Protein AF-A0A0D0MWM0-F1 (afdb_monomer)

pLDDT: mean 92.45, std 8.61, range [48.59, 98.19]

InterPro domains:
  IPR003779 Alkyl hydroperoxide reductase AhpD/CMD-like [PF02627] (17-87)
  IPR029032 AhpD-like [G3DSA:1.20.1290.10] (1-131)
  IPR029032 AhpD-like [SSF69118] (2-130)

Organism: Variovorax paradoxus (NCBI:txid34073)

Nearest PDB structures (foldseek):
  7xw1-assembly1_A  TM=9.416E-01  e=4.637E-06  Pseudomonas aeruginosa
  2ijc-assembly2_I  TM=9.495E-01  e=1.392E-05  Pseudomonas aeruginosa PAO1
  2gmy-assembly1_C  TM=9.218E-01  e=5.930E-05  Agrobacterium fabrum str. C58
  2oyo-assembly1_A  TM=8.851E-01  e=4.817E-03  Deinococcus geothermalis DSM 11300
  2prr-assembly1_E  TM=8.388E-01  e=6.475E-02  Cupriavidus pinatubonensis JMP134

Structure (mmCIF, N/CA/C/O backbone):
data_AF-A0A0D0MWM0-F1
#
_entry.id   AF-A0A0D0MWM0-F1
#
loop_
_atom_site.group_PDB
_atom_site.id
_atom_site.type_symbol
_atom_site.label_atom_id
_atom_site.label_alt_id
_atom_site.label_comp_id
_atom_site.label_asym_id
_atom_site.label_entity_id
_atom_site.label_seq_id
_atom_site.pdbx_PDB_ins_code
_atom_site.Car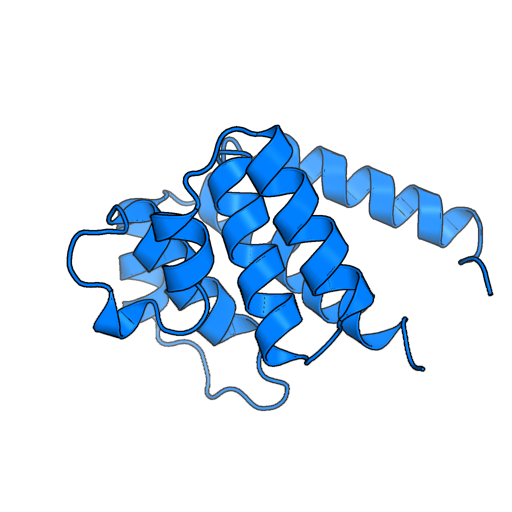tn_x
_atom_site.Cartn_y
_atom_site.Cartn_z
_atom_site.occupancy
_atom_site.B_iso_or_equiv
_atom_site.auth_seq_id
_atom_site.auth_comp_id
_atom_site.auth_asym_id
_atom_site.auth_atom_id
_atom_site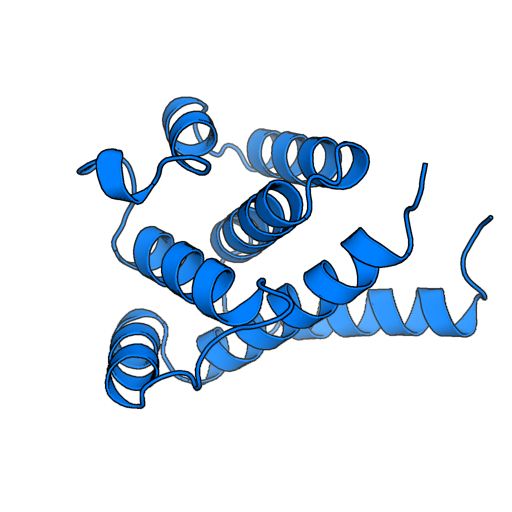.pdbx_PDB_model_num
ATOM 1 N N . MET A 1 1 ? 21.333 1.066 -12.753 1.00 49.00 1 MET A N 1
ATOM 2 C CA . MET A 1 1 ? 21.001 1.197 -14.194 1.00 49.00 1 MET A CA 1
ATOM 3 C C . MET A 1 1 ? 19.576 1.719 -14.318 1.00 49.00 1 MET A C 1
ATOM 5 O O . MET A 1 1 ? 18.726 1.247 -13.573 1.00 49.00 1 MET A O 1
ATOM 9 N N . SER A 1 2 ? 19.317 2.712 -15.177 1.00 67.50 2 SER A N 1
ATOM 10 C CA . SER A 1 2 ? 17.947 3.207 -15.404 1.00 67.50 2 SER A CA 1
ATOM 11 C C . SER A 1 2 ? 17.148 2.189 -16.220 1.00 67.50 2 SER A C 1
ATOM 13 O O . SER A 1 2 ? 17.713 1.528 -17.092 1.00 67.50 2 SER A O 1
ATOM 15 N N . ALA A 1 3 ? 15.853 2.047 -15.932 1.00 76.75 3 ALA A N 1
ATOM 16 C CA . ALA A 1 3 ? 14.981 1.174 -16.708 1.00 76.75 3 ALA A CA 1
ATOM 17 C C . ALA A 1 3 ? 14.896 1.656 -18.175 1.00 76.75 3 ALA A C 1
ATOM 19 O O . ALA A 1 3 ? 14.929 2.867 -18.417 1.00 76.75 3 ALA A O 1
ATOM 20 N N . PRO A 1 4 ? 14.744 0.743 -19.152 1.00 88.19 4 PRO A N 1
ATOM 21 C CA . PRO A 1 4 ? 14.436 1.099 -20.534 1.00 88.19 4 PRO A CA 1
ATOM 22 C C . PRO A 1 4 ? 13.250 2.084 -20.637 1.00 88.19 4 PRO A C 1
ATOM 24 O O . PRO A 1 4 ? 12.290 1.953 -19.868 1.00 88.19 4 PRO A O 1
ATOM 27 N N . PRO A 1 5 ? 13.257 3.045 -21.584 1.00 87.38 5 PRO A N 1
ATOM 28 C CA . PRO A 1 5 ? 12.243 4.106 -21.651 1.00 87.38 5 PRO A CA 1
ATOM 29 C C . PRO A 1 5 ? 10.795 3.609 -21.760 1.00 87.38 5 PRO A C 1
ATOM 31 O O . PRO A 1 5 ? 9.890 4.182 -21.154 1.00 87.38 5 PRO A O 1
ATOM 34 N N . ASN A 1 6 ? 10.566 2.519 -22.494 1.00 92.44 6 ASN A N 1
ATOM 35 C CA . ASN A 1 6 ? 9.247 1.896 -22.619 1.00 92.44 6 ASN A CA 1
ATOM 36 C C . ASN A 1 6 ? 8.743 1.337 -21.277 1.00 92.44 6 ASN A C 1
ATOM 38 O O . ASN A 1 6 ? 7.575 1.520 -20.942 1.00 92.44 6 ASN A O 1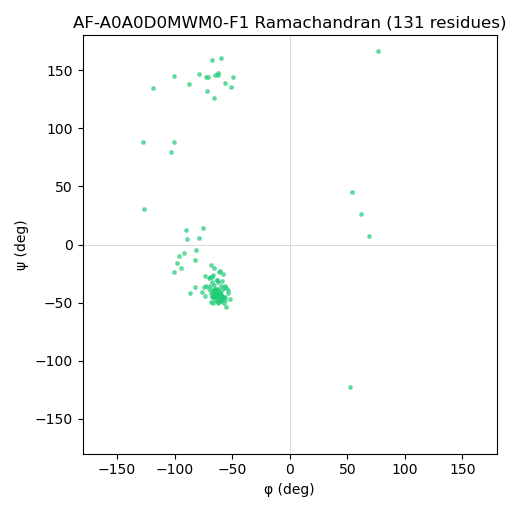
ATOM 42 N N . ILE A 1 7 ? 9.626 0.720 -20.485 1.00 90.31 7 ILE A N 1
ATOM 43 C CA . ILE A 1 7 ? 9.300 0.207 -19.147 1.00 90.31 7 ILE A CA 1
ATOM 44 C C . ILE A 1 7 ? 9.003 1.371 -18.199 1.00 90.31 7 ILE A C 1
ATOM 46 O O . ILE A 1 7 ? 7.994 1.348 -17.499 1.00 90.31 7 ILE A O 1
ATOM 50 N N . ALA A 1 8 ? 9.830 2.420 -18.215 1.00 88.75 8 ALA A N 1
ATOM 51 C CA . ALA A 1 8 ? 9.599 3.611 -17.400 1.00 88.75 8 ALA A CA 1
ATOM 52 C C . ALA A 1 8 ? 8.241 4.269 -17.716 1.00 88.75 8 ALA A C 1
ATOM 54 O O . ALA A 1 8 ? 7.476 4.586 -16.804 1.00 88.75 8 ALA A O 1
ATOM 55 N N . SER A 1 9 ? 7.899 4.405 -19.001 1.00 92.75 9 SER A N 1
ATOM 56 C CA . SER A 1 9 ? 6.611 4.955 -19.447 1.00 92.75 9 SER A CA 1
ATOM 57 C C . SER A 1 9 ? 5.412 4.093 -19.022 1.00 92.75 9 SER A C 1
ATOM 59 O O . SER A 1 9 ? 4.383 4.616 -18.576 1.00 92.75 9 SER A O 1
ATOM 61 N N . ALA A 1 10 ? 5.550 2.765 -19.083 1.00 93.88 10 ALA A N 1
ATOM 62 C CA . ALA A 1 10 ? 4.518 1.842 -18.619 1.00 93.88 10 ALA A CA 1
ATOM 63 C C . ALA A 1 10 ? 4.273 1.981 -17.108 1.00 93.88 10 ALA A C 1
ATOM 65 O O . ALA A 1 10 ? 3.127 2.103 -16.680 1.00 93.88 10 ALA A O 1
ATOM 66 N N . VAL A 1 11 ? 5.339 2.053 -16.303 1.00 92.81 11 VAL A N 1
ATOM 67 C CA . VAL A 1 11 ? 5.243 2.260 -14.846 1.00 92.81 11 VAL A CA 1
ATOM 68 C C . VAL A 1 11 ? 4.530 3.574 -14.516 1.00 92.81 11 VAL A C 1
ATOM 70 O O . VAL A 1 11 ? 3.628 3.592 -13.679 1.00 92.81 11 VAL A O 1
ATOM 73 N N . VAL A 1 12 ? 4.870 4.666 -15.208 1.00 93.62 12 VAL A N 1
ATOM 74 C CA . VAL A 1 12 ? 4.184 5.961 -15.047 1.00 93.62 12 VAL A CA 1
ATOM 75 C C . VAL A 1 12 ? 2.696 5.851 -15.389 1.00 93.62 12 VAL A C 1
ATOM 77 O O . VAL A 1 12 ? 1.852 6.398 -14.678 1.00 93.62 12 VAL A O 1
ATOM 80 N N . THR A 1 13 ? 2.357 5.126 -16.454 1.00 95.88 13 THR A N 1
ATOM 81 C CA . THR A 1 13 ? 0.961 4.926 -16.860 1.00 95.88 13 THR A CA 1
ATOM 82 C C . THR A 1 13 ? 0.179 4.138 -15.813 1.00 95.88 13 THR A C 1
ATOM 84 O O . THR A 1 13 ? -0.905 4.567 -15.428 1.00 95.88 13 THR A O 1
ATOM 87 N N . LEU A 1 14 ? 0.752 3.061 -15.271 1.00 94.62 14 LEU A N 1
ATOM 88 C CA . LEU A 1 14 ? 0.131 2.289 -14.192 1.00 94.62 14 LEU A CA 1
ATOM 89 C C . LEU A 1 14 ? -0.080 3.132 -12.930 1.00 94.62 14 LEU A C 1
ATOM 91 O O . LEU A 1 14 ? -1.151 3.073 -12.331 1.00 94.62 14 LEU A O 1
ATOM 95 N N . HIS A 1 15 ? 0.893 3.967 -12.551 1.00 94.06 15 HIS A N 1
ATOM 96 C CA . HIS A 1 15 ? 0.721 4.896 -11.433 1.00 94.06 15 HIS A CA 1
ATOM 97 C C . HIS A 1 15 ? -0.456 5.856 -11.648 1.00 94.06 15 HIS A C 1
ATOM 99 O O . HIS A 1 15 ? -1.202 6.108 -10.702 1.00 94.06 15 HIS A O 1
ATOM 105 N N . ARG A 1 16 ? -0.655 6.348 -12.877 1.00 94.88 16 ARG A N 1
ATOM 106 C CA . ARG A 1 16 ? -1.790 7.215 -13.221 1.00 94.88 16 ARG A CA 1
ATOM 107 C C . ARG A 1 16 ? -3.124 6.479 -13.114 1.00 94.88 16 ARG A C 1
ATOM 109 O O . ARG A 1 16 ? -4.048 7.020 -12.521 1.00 94.88 16 ARG A O 1
ATOM 116 N N . CYS A 1 17 ? -3.209 5.252 -13.628 1.00 94.38 17 CYS A N 1
ATOM 117 C CA . CYS A 1 17 ? -4.419 4.433 -13.518 1.00 94.38 17 CYS A CA 1
ATOM 118 C C . CYS A 1 17 ? -4.780 4.156 -12.053 1.00 94.38 17 CYS A C 1
ATOM 120 O O . CYS A 1 17 ? -5.929 4.320 -11.663 1.00 94.38 17 CYS A O 1
ATOM 122 N N . VAL A 1 18 ? -3.791 3.812 -11.221 1.00 95.00 18 VAL A N 1
ATOM 123 C CA . VAL A 1 18 ? -4.000 3.612 -9.777 1.00 95.00 18 VAL A CA 1
ATOM 124 C C . VAL A 1 18 ? -4.520 4.887 -9.106 1.00 95.00 18 VAL A C 1
ATOM 126 O O . VAL A 1 18 ? -5.444 4.814 -8.305 1.00 95.00 18 VAL A O 1
ATOM 129 N N . ALA A 1 19 ? -3.969 6.056 -9.447 1.00 91.81 19 ALA A N 1
ATOM 130 C CA . ALA A 1 19 ? -4.422 7.334 -8.893 1.00 91.81 19 ALA A CA 1
ATOM 131 C C . ALA A 1 19 ? -5.861 7.704 -9.304 1.00 91.81 19 ALA A C 1
ATOM 133 O O . ALA A 1 19 ? -6.494 8.521 -8.645 1.00 91.81 19 ALA A O 1
ATOM 134 N N . GLN A 1 20 ? -6.376 7.112 -10.384 1.00 92.62 20 GLN A N 1
ATOM 135 C CA . GLN A 1 20 ? -7.734 7.335 -10.882 1.00 92.62 20 GLN A CA 1
ATOM 136 C C . GLN A 1 20 ? -8.757 6.342 -10.316 1.00 92.62 20 GLN A C 1
ATOM 138 O O . GLN A 1 20 ? -9.946 6.558 -10.500 1.00 92.62 20 GLN A O 1
ATOM 143 N N . ALA A 1 21 ? -8.330 5.309 -9.580 1.00 90.81 21 ALA A N 1
ATOM 144 C CA . ALA A 1 21 ? -9.210 4.281 -9.010 1.00 90.81 21 ALA A CA 1
ATOM 145 C C . ALA A 1 21 ? -10.012 4.744 -7.771 1.00 90.81 21 ALA A C 1
ATOM 147 O O . ALA A 1 21 ? -10.513 3.923 -7.005 1.00 90.81 21 ALA A O 1
ATOM 148 N N . GLY A 1 22 ? -10.065 6.055 -7.511 1.00 91.81 22 GLY A N 1
ATOM 149 C CA . GLY A 1 22 ? -10.831 6.648 -6.410 1.00 91.81 22 GLY A CA 1
ATOM 150 C C . GLY A 1 22 ? -10.303 6.358 -5.000 1.00 91.81 22 GLY A C 1
ATOM 151 O O . GLY A 1 22 ? -10.982 6.695 -4.033 1.00 91.81 22 GLY A O 1
ATOM 152 N N . LEU A 1 23 ? -9.126 5.737 -4.857 1.00 94.38 23 LEU A N 1
ATOM 153 C CA . LEU A 1 23 ? -8.492 5.451 -3.567 1.00 94.38 23 LEU A CA 1
ATOM 154 C C . LEU A 1 23 ? -7.630 6.639 -3.106 1.00 94.38 23 LEU A C 1
ATOM 156 O O . LEU A 1 23 ? -6.893 7.223 -3.902 1.00 94.38 23 LEU A O 1
ATOM 160 N N . GLY A 1 24 ? -7.690 6.967 -1.813 1.00 95.25 24 GLY A N 1
ATOM 161 C CA . GLY A 1 24 ? -6.868 8.017 -1.208 1.00 95.25 24 GLY A CA 1
ATOM 162 C C . GLY A 1 24 ? -5.366 7.794 -1.430 1.00 95.25 24 GLY A C 1
ATOM 163 O O . GLY A 1 24 ? -4.863 6.669 -1.358 1.00 95.25 24 GLY A O 1
ATOM 164 N N . ALA A 1 25 ? -4.636 8.875 -1.720 1.00 94.94 25 ALA A N 1
ATOM 165 C CA . ALA A 1 25 ? -3.192 8.819 -1.960 1.00 94.94 25 ALA A CA 1
ATOM 166 C C . ALA A 1 25 ? -2.407 8.341 -0.723 1.00 94.94 25 ALA A C 1
ATOM 168 O O . ALA A 1 25 ? -1.376 7.681 -0.860 1.00 94.94 25 ALA A O 1
ATOM 169 N N . ASP A 1 26 ? -2.926 8.635 0.467 1.00 95.94 26 ASP A N 1
ATOM 170 C CA . ASP A 1 26 ? -2.457 8.137 1.756 1.00 95.94 26 ASP A CA 1
ATOM 171 C C . ASP A 1 26 ? -2.575 6.610 1.848 1.00 95.94 26 ASP A C 1
ATOM 173 O O . ASP A 1 26 ? -1.576 5.948 2.115 1.00 95.94 26 ASP A O 1
ATOM 177 N N . LEU A 1 27 ? -3.735 6.029 1.525 1.00 97.62 27 LEU A N 1
ATOM 178 C CA . LEU A 1 27 ? -3.941 4.575 1.523 1.00 97.62 27 LEU A CA 1
ATOM 179 C C . LEU A 1 27 ? -3.000 3.878 0.531 1.00 97.62 27 LEU A C 1
ATOM 181 O O . LEU A 1 27 ? -2.339 2.894 0.870 1.00 97.62 27 LEU A O 1
ATOM 185 N N . ILE A 1 28 ? -2.861 4.429 -0.679 1.00 97.88 28 ILE A N 1
ATOM 186 C CA . ILE A 1 28 ? -1.904 3.922 -1.673 1.00 97.88 28 ILE A CA 1
ATOM 187 C C . ILE A 1 28 ? -0.474 3.960 -1.112 1.00 97.88 28 ILE A C 1
ATOM 189 O O . ILE A 1 28 ? 0.282 2.998 -1.270 1.00 97.88 28 ILE A O 1
ATOM 193 N N . GLY A 1 29 ? -0.086 5.064 -0.471 1.00 97.69 29 GLY A N 1
ATOM 194 C CA . GLY A 1 29 ? 1.239 5.222 0.119 1.00 97.69 29 GLY A CA 1
ATOM 195 C C . GLY A 1 29 ? 1.489 4.261 1.284 1.00 97.69 29 GLY A C 1
ATOM 196 O O . GLY A 1 29 ? 2.549 3.641 1.329 1.00 97.69 29 GLY A O 1
ATOM 197 N N . LEU A 1 30 ? 0.511 4.065 2.175 1.00 98.19 30 LEU A N 1
ATOM 198 C CA . LEU A 1 30 ? 0.592 3.119 3.294 1.00 98.19 30 LEU A CA 1
ATOM 199 C C . LEU A 1 30 ? 0.787 1.680 2.801 1.00 98.19 30 LEU A C 1
ATOM 201 O O . LEU A 1 30 ? 1.665 0.972 3.298 1.00 98.19 30 LEU A O 1
ATOM 205 N N . ALA A 1 31 ? 0.031 1.263 1.780 1.00 98.19 31 ALA A N 1
ATOM 206 C CA . ALA A 1 31 ? 0.196 -0.051 1.164 1.00 98.19 31 ALA A CA 1
ATOM 207 C C . ALA A 1 31 ? 1.607 -0.232 0.595 1.00 98.19 31 ALA A C 1
ATOM 209 O O . ALA A 1 31 ? 2.271 -1.232 0.869 1.00 98.19 31 ALA A O 1
ATOM 210 N N . ARG A 1 32 ? 2.091 0.755 -0.166 1.00 97.94 32 ARG A N 1
ATOM 211 C CA . ARG A 1 32 ? 3.424 0.711 -0.777 1.00 97.94 32 ARG A CA 1
ATOM 212 C C . ARG A 1 32 ? 4.543 0.698 0.261 1.00 97.94 32 ARG A C 1
ATOM 214 O O . ARG A 1 32 ? 5.485 -0.080 0.12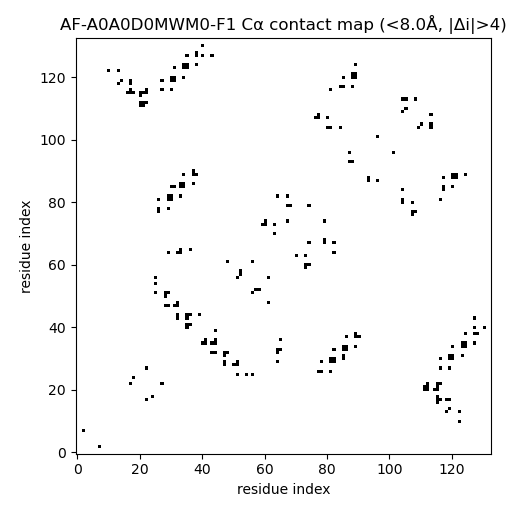1 1.00 97.94 32 ARG A O 1
ATOM 221 N N . LEU A 1 33 ? 4.421 1.500 1.319 1.00 98.06 33 LEU A N 1
ATOM 222 C CA . LEU A 1 33 ? 5.351 1.494 2.445 1.00 98.06 33 LEU A CA 1
ATOM 223 C C . LEU A 1 33 ? 5.394 0.110 3.103 1.00 98.06 33 LEU A C 1
ATOM 225 O O . LEU A 1 33 ? 6.479 -0.432 3.312 1.00 98.06 33 LEU A O 1
ATOM 229 N N . ARG A 1 34 ? 4.232 -0.501 3.369 1.00 98.00 34 ARG A N 1
ATOM 230 C CA . ARG A 1 34 ? 4.177 -1.828 3.990 1.00 98.00 34 ARG A CA 1
ATOM 231 C C . ARG A 1 34 ? 4.785 -2.912 3.103 1.00 98.00 34 ARG A C 1
ATOM 233 O O . ARG A 1 34 ? 5.563 -3.730 3.586 1.00 98.00 34 ARG A O 1
ATOM 240 N N . VAL A 1 35 ? 4.490 -2.900 1.805 1.00 97.50 35 VAL A N 1
ATOM 241 C CA . VAL A 1 35 ? 5.096 -3.829 0.837 1.00 97.50 35 VAL A CA 1
ATOM 242 C C . VAL A 1 35 ? 6.620 -3.657 0.799 1.00 97.50 35 VAL A C 1
ATOM 244 O O . VAL A 1 35 ? 7.349 -4.647 0.857 1.00 97.50 35 VAL A O 1
ATOM 247 N N . ALA A 1 36 ? 7.118 -2.417 0.768 1.00 96.06 36 ALA A N 1
ATOM 248 C CA . ALA A 1 36 ? 8.553 -2.137 0.778 1.00 96.06 36 ALA A CA 1
ATOM 249 C C . ALA A 1 36 ? 9.244 -2.643 2.059 1.00 96.06 36 ALA A C 1
ATOM 251 O O . ALA A 1 36 ? 10.341 -3.197 1.972 1.00 96.06 36 ALA A O 1
ATOM 252 N N . GLN A 1 37 ? 8.592 -2.520 3.222 1.00 95.88 37 GLN A N 1
ATOM 253 C CA . GLN A 1 37 ? 9.069 -3.086 4.492 1.00 95.88 37 GLN A CA 1
ATOM 254 C C . GLN A 1 37 ? 9.148 -4.618 4.449 1.00 95.88 37 GLN A C 1
ATOM 256 O O . GLN A 1 37 ? 10.145 -5.193 4.881 1.00 95.88 37 GLN A O 1
ATOM 261 N N . ILE A 1 38 ? 8.132 -5.286 3.890 1.00 95.31 38 ILE A N 1
ATOM 262 C CA . ILE A 1 38 ? 8.104 -6.753 3.752 1.00 95.31 38 ILE A CA 1
ATOM 263 C C . ILE A 1 38 ? 9.253 -7.242 2.862 1.00 95.31 38 ILE A C 1
ATOM 265 O O . ILE A 1 38 ? 9.913 -8.226 3.195 1.00 95.31 38 ILE A O 1
ATOM 269 N N . HIS A 1 39 ? 9.528 -6.535 1.761 1.00 93.38 39 HIS A N 1
ATOM 270 C CA . HIS A 1 39 ? 10.647 -6.850 0.861 1.00 93.38 39 HIS A CA 1
ATOM 271 C C . HIS A 1 39 ? 12.003 -6.326 1.336 1.00 93.38 39 HIS A C 1
ATOM 273 O O . HIS A 1 39 ? 13.004 -6.636 0.697 1.00 93.38 39 HIS A O 1
ATOM 279 N N . ARG A 1 40 ? 12.056 -5.559 2.434 1.00 93.56 40 ARG A N 1
ATOM 280 C CA . ARG A 1 40 ? 13.281 -4.942 2.976 1.00 93.56 40 ARG A CA 1
ATOM 281 C C . ARG A 1 40 ? 14.033 -4.098 1.937 1.00 93.56 40 ARG A C 1
ATOM 283 O O . ARG A 1 40 ? 15.241 -4.223 1.771 1.00 93.56 40 ARG A O 1
ATOM 290 N N . CYS A 1 41 ? 13.298 -3.273 1.191 1.00 93.94 41 CYS A N 1
ATOM 291 C CA . CYS A 1 41 ? 13.864 -2.406 0.159 1.00 93.94 41 CYS A CA 1
ATOM 292 C C . CYS A 1 41 ? 14.012 -0.969 0.683 1.00 93.94 41 CYS A C 1
ATOM 294 O O . CYS A 1 41 ? 13.108 -0.152 0.495 1.00 93.94 41 CYS A O 1
ATOM 296 N N . ASP A 1 42 ? 15.150 -0.656 1.308 1.00 93.38 42 ASP A N 1
ATOM 297 C CA . ASP A 1 42 ? 15.402 0.617 2.011 1.00 93.38 42 ASP A CA 1
ATOM 298 C C . ASP A 1 42 ? 15.103 1.849 1.150 1.00 93.38 42 ASP A C 1
ATOM 300 O O . ASP A 1 42 ? 14.326 2.716 1.537 1.00 93.38 42 ASP A O 1
ATOM 304 N N . ALA A 1 43 ? 15.584 1.870 -0.096 1.00 92.38 43 ALA A N 1
ATOM 305 C CA . ALA A 1 43 ? 15.329 2.984 -1.010 1.00 92.38 43 ALA A CA 1
ATOM 306 C C . ALA A 1 43 ? 13.829 3.232 -1.271 1.00 92.38 43 ALA A C 1
ATOM 308 O O . ALA A 1 43 ? 13.419 4.364 -1.538 1.00 92.38 43 ALA A O 1
ATOM 309 N N . ARG A 1 44 ? 12.993 2.183 -1.253 1.00 94.62 44 ARG A N 1
ATOM 310 C CA . ARG A 1 44 ? 11.534 2.313 -1.413 1.00 94.62 44 ARG A CA 1
ATOM 311 C C . ARG A 1 44 ? 10.863 2.678 -0.097 1.00 94.62 44 ARG A C 1
ATOM 313 O O . ARG A 1 44 ? 9.935 3.481 -0.131 1.00 94.62 44 ARG A O 1
ATOM 320 N N . ILE A 1 45 ? 11.351 2.152 1.026 1.00 96.50 45 ILE A N 1
ATOM 321 C CA . ILE A 1 45 ? 10.907 2.557 2.363 1.00 96.50 45 ILE A CA 1
ATOM 322 C C . ILE A 1 45 ? 11.08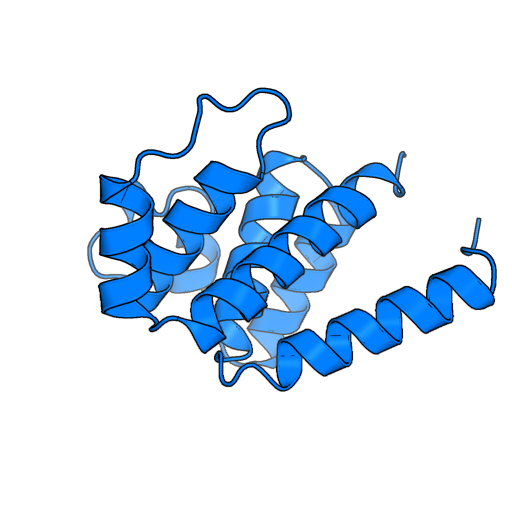0 4.072 2.508 1.00 96.50 45 ILE A C 1
ATOM 324 O O . ILE A 1 45 ? 10.086 4.760 2.728 1.00 96.50 45 ILE A O 1
ATOM 328 N N . ASP A 1 46 ? 12.280 4.595 2.252 1.00 95.94 46 ASP A N 1
ATOM 329 C CA . ASP A 1 46 ? 12.577 6.028 2.339 1.00 95.94 46 ASP A CA 1
ATOM 330 C C . ASP A 1 46 ? 11.687 6.850 1.404 1.00 95.94 46 ASP A C 1
ATOM 332 O O . ASP A 1 46 ? 11.087 7.843 1.813 1.00 95.94 46 ASP A O 1
ATOM 336 N N . THR A 1 47 ? 11.543 6.406 0.149 1.00 95.19 47 THR A N 1
ATOM 337 C CA . THR A 1 47 ? 10.712 7.098 -0.849 1.00 95.19 47 THR A CA 1
ATOM 338 C C . THR A 1 47 ? 9.265 7.244 -0.373 1.00 95.19 47 THR A C 1
ATOM 340 O O . THR A 1 47 ? 8.703 8.339 -0.428 1.00 95.19 47 THR A O 1
ATOM 343 N N . HIS A 1 48 ? 8.642 6.154 0.082 1.00 97.25 48 HIS A N 1
ATOM 344 C CA . HIS A 1 48 ? 7.232 6.179 0.480 1.00 97.25 48 HIS A CA 1
ATOM 345 C C . HIS A 1 48 ? 7.033 6.871 1.823 1.00 97.25 48 HIS A C 1
ATOM 347 O O . HIS A 1 48 ? 6.066 7.611 1.980 1.00 97.25 48 HIS A O 1
ATOM 353 N N . PHE A 1 49 ? 7.961 6.693 2.763 1.00 97.69 49 PHE A N 1
ATOM 354 C CA . PHE A 1 49 ? 7.924 7.362 4.058 1.00 97.69 49 PHE A CA 1
ATOM 355 C C . PHE A 1 49 ? 7.998 8.886 3.901 1.00 97.69 49 PHE A C 1
ATOM 357 O O . PHE A 1 49 ? 7.129 9.600 4.400 1.00 97.69 49 PHE A O 1
ATOM 364 N N . LEU A 1 50 ? 8.965 9.391 3.126 1.00 97.19 50 LEU A N 1
ATOM 365 C CA . LEU A 1 50 ? 9.095 10.823 2.840 1.00 97.19 50 LEU A CA 1
ATOM 366 C C . LEU A 1 50 ? 7.892 11.367 2.062 1.00 97.19 50 LEU A C 1
ATOM 368 O O . LEU A 1 50 ? 7.422 12.468 2.348 1.00 97.19 50 LEU A O 1
ATOM 372 N N . SER A 1 51 ? 7.354 10.592 1.115 1.00 96.75 51 SER A N 1
ATOM 373 C CA . SER A 1 51 ? 6.142 10.981 0.387 1.00 96.75 51 SER A CA 1
ATOM 374 C C . SER A 1 51 ? 4.931 11.125 1.313 1.00 96.75 51 SER A C 1
ATOM 376 O O . SER A 1 51 ? 4.138 12.042 1.121 1.00 96.75 51 SER A O 1
ATOM 378 N N . LEU A 1 52 ? 4.770 10.237 2.298 1.00 97.88 52 LEU A N 1
ATOM 379 C CA . LEU A 1 52 ? 3.661 10.291 3.253 1.00 97.88 52 LEU A CA 1
ATOM 380 C C . LEU A 1 52 ? 3.823 11.436 4.260 1.00 97.88 52 LEU A C 1
ATOM 382 O O . LEU A 1 52 ? 2.834 12.088 4.590 1.00 97.88 52 LEU A O 1
ATOM 386 N N . ILE A 1 53 ? 5.054 11.741 4.684 1.00 97.19 53 ILE A N 1
ATOM 387 C CA . ILE A 1 53 ? 5.346 12.957 5.460 1.00 97.19 53 ILE A CA 1
ATOM 388 C C . ILE A 1 53 ? 4.948 14.202 4.664 1.00 97.19 53 ILE A C 1
ATOM 390 O O . ILE A 1 53 ? 4.264 15.075 5.192 1.00 97.19 53 ILE A O 1
ATOM 394 N N . GLY A 1 54 ? 5.330 14.275 3.385 1.00 95.94 54 GLY A N 1
ATOM 395 C CA . GLY A 1 54 ? 4.949 15.381 2.502 1.00 95.94 54 GLY A CA 1
ATOM 396 C C . GLY A 1 54 ? 3.435 15.508 2.294 1.00 95.94 54 GLY A C 1
ATOM 397 O O . GLY A 1 54 ? 2.947 16.599 2.012 1.00 95.94 54 GLY A O 1
ATOM 398 N N . ALA A 1 55 ? 2.690 14.415 2.477 1.00 95.19 55 ALA A N 1
ATOM 399 C CA . ALA A 1 55 ? 1.229 14.376 2.463 1.00 95.19 55 ALA A CA 1
ATOM 400 C C . ALA A 1 55 ? 0.592 14.608 3.851 1.00 95.19 55 ALA A C 1
ATOM 402 O O . ALA A 1 55 ? -0.604 14.379 4.019 1.00 95.19 55 ALA A O 1
ATOM 403 N N . SER A 1 56 ? 1.367 15.062 4.842 1.00 95.81 56 SER A N 1
ATOM 404 C CA . SER A 1 56 ? 0.911 15.366 6.206 1.00 95.81 56 SER A CA 1
ATOM 405 C C . SER A 1 56 ? 0.346 14.168 6.981 1.00 95.81 56 SER A C 1
ATOM 407 O O . SER A 1 56 ? -0.455 14.338 7.902 1.00 95.81 56 SER A O 1
ATOM 409 N N . VAL A 1 57 ? 0.773 12.945 6.653 1.00 96.12 57 VAL A N 1
ATOM 410 C CA . VAL A 1 57 ? 0.458 11.759 7.458 1.00 96.12 57 VAL A CA 1
ATOM 411 C C . VAL A 1 57 ? 1.254 11.813 8.765 1.00 96.12 57 VAL A C 1
ATOM 413 O O . VAL A 1 57 ? 2.456 12.075 8.759 1.00 96.12 57 VAL A O 1
ATOM 416 N N . SER A 1 58 ? 0.590 11.583 9.903 1.00 94.94 58 SER A N 1
ATOM 417 C CA . SER A 1 58 ? 1.220 11.741 11.218 1.00 94.94 58 SER A CA 1
ATOM 418 C C . SER A 1 58 ? 2.352 10.736 11.457 1.00 94.94 58 SER A C 1
ATOM 420 O O . SER A 1 58 ? 2.280 9.573 11.057 1.00 94.94 58 SER A O 1
ATOM 422 N N . MET A 1 59 ? 3.383 11.165 12.188 1.00 94.38 59 MET A N 1
ATOM 423 C CA . MET A 1 59 ? 4.505 10.296 12.566 1.00 94.38 59 MET A CA 1
ATOM 424 C C . MET A 1 59 ? 4.065 9.089 13.399 1.00 94.38 59 MET A C 1
ATOM 426 O O . MET A 1 59 ? 4.602 8.002 13.217 1.00 94.38 59 MET A O 1
ATOM 430 N N . GLU A 1 60 ? 3.067 9.260 14.268 1.00 93.44 60 GLU A N 1
ATOM 431 C CA . GLU A 1 60 ? 2.460 8.168 15.039 1.00 93.44 60 GLU A CA 1
ATOM 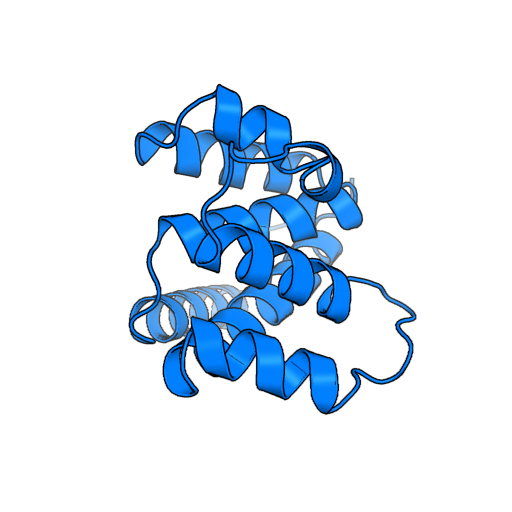432 C C . GLU A 1 60 ? 1.903 7.073 14.119 1.00 93.44 60 GLU A C 1
ATOM 434 O O . GLU A 1 60 ? 2.178 5.884 14.304 1.00 93.44 60 GLU A O 1
ATOM 439 N N . LYS A 1 61 ? 1.184 7.476 13.065 1.00 94.88 61 LYS A N 1
ATOM 440 C CA . LYS A 1 61 ? 0.645 6.553 12.070 1.00 94.88 61 LYS A CA 1
ATOM 441 C C . LYS A 1 61 ? 1.754 5.867 11.281 1.00 94.88 61 LYS A C 1
ATOM 443 O O . LYS A 1 61 ? 1.717 4.653 11.107 1.00 94.88 61 LYS A O 1
ATOM 448 N N . LEU A 1 62 ? 2.766 6.616 10.843 1.00 95.75 62 LEU A N 1
ATOM 449 C CA . LEU A 1 62 ? 3.890 6.059 10.085 1.00 95.75 62 LEU A CA 1
ATOM 450 C C . LEU A 1 62 ? 4.721 5.062 10.903 1.00 95.75 62 LEU A C 1
ATOM 452 O O . LEU A 1 62 ? 5.076 4.002 10.387 1.00 95.75 62 LEU A O 1
ATOM 456 N N . ALA A 1 63 ? 4.978 5.358 12.179 1.00 93.75 63 ALA A N 1
ATOM 457 C CA . ALA A 1 63 ? 5.662 4.450 13.101 1.00 93.75 63 ALA A CA 1
ATOM 458 C C . ALA A 1 63 ? 4.866 3.153 13.338 1.00 93.75 63 ALA A C 1
ATOM 460 O O . ALA A 1 63 ? 5.447 2.083 13.533 1.00 93.75 63 ALA A O 1
ATOM 461 N N . SER A 1 64 ? 3.537 3.239 13.258 1.00 95.62 64 SER A N 1
ATOM 462 C CA . SER A 1 64 ? 2.619 2.115 13.445 1.00 95.62 64 SER A CA 1
ATOM 463 C C . SER A 1 64 ? 2.600 1.133 12.268 1.00 95.62 64 SER A C 1
ATOM 465 O O . SER A 1 64 ? 2.357 -0.051 12.473 1.00 95.62 64 SER A O 1
ATOM 467 N N . VAL A 1 65 ? 2.905 1.565 11.035 1.00 96.81 65 VAL A N 1
ATOM 468 C CA . VAL A 1 65 ? 2.749 0.740 9.811 1.00 96.81 65 VAL A CA 1
ATOM 469 C C . VAL A 1 65 ? 3.455 -0.618 9.898 1.00 96.81 65 VAL A C 1
ATOM 471 O O . VAL A 1 65 ? 2.911 -1.631 9.455 1.00 96.81 65 VAL A O 1
ATOM 474 N N . ALA A 1 66 ? 4.651 -0.665 10.490 1.00 95.31 66 ALA A N 1
ATOM 475 C CA . ALA A 1 66 ? 5.423 -1.903 10.595 1.00 95.31 66 ALA A CA 1
ATOM 476 C C . ALA A 1 66 ? 4.782 -2.948 11.532 1.00 95.31 66 ALA A C 1
ATOM 478 O O . ALA A 1 66 ? 4.956 -4.149 11.306 1.00 95.31 66 ALA A O 1
ATOM 479 N N . HIS A 1 67 ? 4.013 -2.487 12.525 1.00 94.94 67 HIS A N 1
ATOM 480 C CA . HIS A 1 67 ? 3.420 -3.275 13.612 1.00 94.94 67 HIS A CA 1
ATOM 481 C C . HIS A 1 67 ? 1.903 -3.039 13.709 1.00 94.94 67 HIS A C 1
ATOM 483 O O . HIS A 1 67 ? 1.319 -3.105 14.784 1.00 94.94 67 HIS A O 1
ATOM 489 N N . TRP A 1 68 ? 1.251 -2.753 12.579 1.00 95.94 68 TRP A N 1
ATOM 490 C CA . TRP A 1 68 ? -0.094 -2.167 12.529 1.00 95.94 68 TRP A CA 1
ATOM 491 C C . TRP A 1 68 ? -1.188 -2.969 13.246 1.00 95.94 68 TRP A C 1
ATOM 493 O O . TRP A 1 68 ? -2.179 -2.392 13.688 1.00 95.94 68 TRP A O 1
ATOM 503 N N . ARG A 1 69 ? -1.016 -4.291 13.389 1.00 94.62 69 ARG A N 1
ATOM 504 C CA . ARG A 1 69 ? -1.939 -5.153 14.149 1.00 94.62 69 ARG A CA 1
ATOM 505 C C . ARG A 1 69 ? -1.934 -4.863 15.649 1.00 94.62 69 ARG A C 1
ATOM 507 O O . ARG A 1 69 ? -2.923 -5.131 16.319 1.00 94.62 69 ARG A O 1
ATOM 514 N N . GLU A 1 70 ? -0.831 -4.333 16.160 1.00 92.12 70 GLU A N 1
ATOM 515 C CA . GLU A 1 70 ? -0.622 -3.999 17.571 1.00 92.12 70 GLU A CA 1
ATOM 516 C C . GLU A 1 70 ? -0.920 -2.518 17.852 1.00 92.12 70 GLU A C 1
ATOM 518 O O . GLU A 1 70 ? -1.021 -2.108 19.003 1.00 92.12 70 GLU A O 1
ATOM 523 N N . SER A 1 71 ? -1.112 -1.706 16.809 1.00 84.81 71 SER A N 1
ATOM 524 C CA . SER A 1 71 ? -1.269 -0.248 16.909 1.00 84.81 71 SER A CA 1
ATOM 525 C C . SER A 1 71 ? -2.660 0.220 17.359 1.00 84.81 71 SER A C 1
ATOM 527 O O . SER A 1 71 ? -2.933 1.420 17.379 1.00 84.81 71 SER A O 1
ATOM 529 N N . GLY A 1 72 ? -3.554 -0.705 17.723 1.00 77.81 72 GLY A N 1
ATOM 530 C CA . GLY A 1 72 ? -4.876 -0.396 18.268 1.00 77.81 72 GLY A CA 1
ATOM 531 C C . GLY A 1 72 ? -5.679 0.570 17.390 1.00 77.81 72 GLY A C 1
ATOM 532 O O . GLY A 1 72 ? -5.932 0.302 16.216 1.00 77.81 72 GLY A O 1
ATOM 533 N N . THR A 1 73 ? -6.090 1.702 17.968 1.00 80.69 73 THR A N 1
ATOM 534 C CA . THR A 1 73 ? -6.946 2.717 17.326 1.00 80.69 73 THR A CA 1
ATOM 535 C C . THR A 1 73 ? -6.181 3.795 16.550 1.0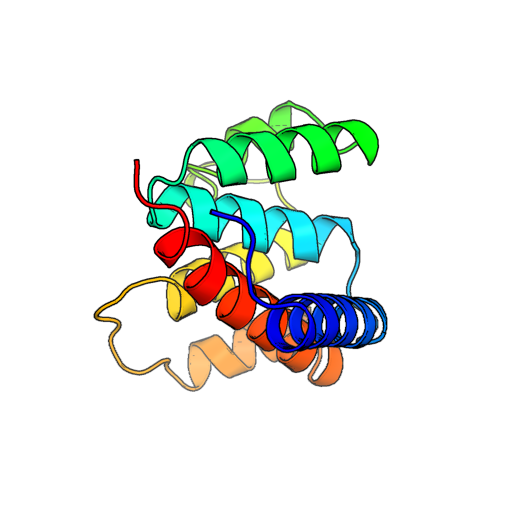0 80.69 73 THR A C 1
ATOM 537 O O . THR A 1 73 ? -6.806 4.734 16.065 1.00 80.69 73 THR A O 1
ATOM 540 N N . ALA A 1 74 ? -4.853 3.698 16.421 1.00 86.31 74 ALA A N 1
ATOM 541 C CA . ALA A 1 74 ? -4.046 4.693 15.700 1.00 86.31 74 ALA A CA 1
ATOM 542 C C . ALA A 1 74 ? -4.293 4.697 14.174 1.00 86.31 74 ALA A C 1
ATOM 544 O O . ALA A 1 74 ? -3.945 5.656 13.481 1.00 86.31 74 ALA A O 1
ATOM 545 N N . LEU A 1 75 ? -4.890 3.622 13.648 1.00 94.25 75 LEU A N 1
ATOM 546 C CA . LEU A 1 75 ? -5.210 3.433 12.235 1.00 94.25 75 LEU A CA 1
ATOM 547 C C . LEU A 1 75 ? -6.720 3.277 12.050 1.00 94.25 75 LEU A C 1
ATOM 549 O O . LEU A 1 75 ? -7.365 2.505 12.760 1.00 94.25 75 LEU A O 1
ATOM 553 N N . ALA A 1 76 ? -7.271 3.974 11.063 1.00 95.25 76 ALA A N 1
ATOM 554 C CA . ALA A 1 76 ? -8.665 3.847 10.672 1.00 95.25 76 ALA A CA 1
ATOM 555 C C . ALA A 1 76 ? -8.948 2.463 10.045 1.00 95.25 76 ALA A C 1
ATOM 557 O O . ALA A 1 76 ? -8.036 1.827 9.507 1.00 95.25 76 ALA A O 1
ATOM 558 N N . PRO A 1 77 ? -10.214 2.001 10.021 1.00 95.38 77 PRO A N 1
ATOM 559 C CA . PRO A 1 77 ? -10.566 0.708 9.427 1.00 95.38 77 PRO A CA 1
ATOM 560 C C . PRO A 1 77 ? -10.123 0.544 7.965 1.00 95.38 77 PRO A C 1
ATOM 562 O O . PRO A 1 77 ? -9.674 -0.532 7.579 1.00 95.38 77 PRO A O 1
ATOM 565 N N . SER A 1 78 ? -10.188 1.608 7.157 1.00 96.38 78 SER A N 1
ATOM 566 C CA . SER A 1 78 ? -9.707 1.604 5.767 1.00 96.38 78 SER A CA 1
ATOM 567 C C . SER A 1 78 ? -8.192 1.416 5.663 1.00 96.38 78 SER A C 1
ATOM 569 O O . SER A 1 78 ? -7.711 0.739 4.755 1.00 96.38 78 SER A O 1
ATOM 571 N N . GLU A 1 79 ? -7.433 1.959 6.611 1.00 97.31 79 GLU A N 1
ATOM 572 C CA . GLU A 1 79 ? -5.976 1.840 6.676 1.00 97.31 79 GLU A CA 1
ATOM 573 C C . GLU A 1 79 ? -5.573 0.434 7.111 1.00 97.31 79 GLU A C 1
ATOM 575 O O . GLU A 1 79 ? -4.728 -0.192 6.475 1.00 97.31 79 GLU A O 1
ATOM 580 N N . GLN A 1 80 ? -6.238 -0.112 8.130 1.00 97.25 80 GLN A N 1
ATOM 581 C CA . GLN A 1 80 ? -6.042 -1.498 8.554 1.00 97.25 80 GLN A CA 1
ATOM 582 C C . GLN A 1 80 ? -6.390 -2.482 7.429 1.00 97.25 80 GLN A C 1
ATOM 584 O O . GLN A 1 80 ? -5.618 -3.398 7.153 1.00 97.25 80 GLN A O 1
ATOM 589 N N . ALA A 1 81 ? -7.508 -2.264 6.727 1.00 97.00 81 ALA A N 1
ATOM 590 C CA . ALA A 1 81 ? -7.902 -3.062 5.567 1.00 97.00 81 ALA A CA 1
ATOM 591 C C . ALA A 1 81 ? -6.850 -2.996 4.446 1.00 97.00 81 ALA A C 1
ATOM 593 O O . ALA A 1 81 ? -6.462 -4.018 3.877 1.00 97.00 81 ALA A O 1
ATOM 594 N N . THR A 1 82 ? -6.329 -1.799 4.181 1.00 98.00 82 THR A N 1
ATOM 595 C CA . THR A 1 82 ? -5.267 -1.566 3.197 1.00 98.00 82 THR A CA 1
ATOM 596 C C . THR A 1 82 ? -3.984 -2.325 3.550 1.00 98.00 82 THR A C 1
ATOM 598 O O . THR A 1 82 ? -3.398 -2.988 2.693 1.00 98.00 82 THR A O 1
ATOM 601 N N . LEU A 1 83 ? -3.557 -2.275 4.813 1.00 98.00 83 LEU A N 1
ATOM 602 C CA . LEU A 1 83 ? -2.351 -2.954 5.296 1.00 98.00 83 LEU A CA 1
ATOM 603 C C . LEU A 1 83 ? -2.518 -4.479 5.332 1.00 98.00 83 LEU A C 1
ATOM 605 O O . LEU A 1 83 ? -1.597 -5.206 4.957 1.00 98.00 83 LEU A O 1
ATOM 609 N N . ALA A 1 84 ? -3.703 -4.967 5.706 1.00 97.00 84 ALA A N 1
ATOM 610 C CA . ALA A 1 84 ? -4.045 -6.384 5.643 1.00 97.00 84 ALA A CA 1
ATOM 611 C C . ALA A 1 84 ? -3.970 -6.915 4.205 1.00 97.00 84 ALA A C 1
ATOM 613 O O . ALA A 1 84 ? -3.388 -7.973 3.962 1.00 97.00 84 ALA A O 1
ATOM 614 N N . TRP A 1 85 ? -4.506 -6.162 3.242 1.00 97.81 85 TRP A N 1
ATOM 615 C CA . TRP A 1 85 ? -4.459 -6.533 1.830 1.00 97.81 85 TRP A CA 1
ATOM 616 C C . TRP A 1 85 ? -3.037 -6.494 1.260 1.00 97.81 85 TRP A C 1
ATOM 618 O O . TRP A 1 85 ? -2.627 -7.409 0.543 1.00 97.81 85 TRP A O 1
ATOM 628 N N . ALA A 1 86 ? -2.247 -5.484 1.639 1.00 97.81 86 ALA A N 1
ATOM 629 C CA . ALA A 1 86 ? -0.830 -5.401 1.297 1.00 97.81 86 ALA A CA 1
ATOM 630 C C . ALA A 1 86 ? -0.054 -6.638 1.772 1.00 97.81 86 ALA A C 1
ATOM 632 O O . ALA A 1 86 ? 0.707 -7.220 1.002 1.00 97.81 86 ALA A O 1
ATOM 633 N N . GLU A 1 87 ? -0.277 -7.091 3.005 1.00 96.31 87 GLU A N 1
ATOM 634 C CA . GLU A 1 87 ? 0.369 -8.295 3.531 1.00 96.31 87 GLU A CA 1
ATOM 635 C C . GLU A 1 87 ? -0.113 -9.601 2.908 1.00 96.31 87 GLU A C 1
ATOM 637 O O . GLU A 1 87 ? 0.664 -10.549 2.834 1.00 96.31 87 GLU A O 1
ATOM 642 N N . ALA A 1 88 ? -1.360 -9.668 2.447 1.00 96.38 88 ALA A N 1
ATOM 643 C CA . ALA A 1 88 ? -1.853 -10.835 1.725 1.00 96.38 88 ALA A CA 1
ATOM 644 C C . ALA A 1 88 ? -1.189 -10.971 0.343 1.00 96.38 88 ALA A C 1
ATOM 646 O O . ALA A 1 88 ? -0.906 -12.081 -0.104 1.00 96.38 88 ALA A O 1
ATOM 647 N N . LEU A 1 89 ? -0.909 -9.843 -0.320 1.00 96.06 89 LEU A N 1
ATOM 648 C CA . LEU A 1 89 ? -0.394 -9.800 -1.693 1.00 96.06 89 LEU A CA 1
ATOM 649 C C . LEU A 1 89 ? 1.129 -9.632 -1.816 1.00 96.06 89 LEU A C 1
ATOM 651 O O . LEU A 1 89 ? 1.678 -9.841 -2.899 1.00 96.06 89 LEU A O 1
ATOM 655 N N . ALA A 1 90 ? 1.833 -9.222 -0.762 1.00 94.38 90 ALA A N 1
ATOM 656 C CA . ALA A 1 90 ? 3.279 -8.989 -0.808 1.00 94.38 90 ALA A CA 1
ATOM 657 C C . ALA A 1 90 ? 4.170 -10.255 -0.797 1.00 94.38 90 ALA A C 1
ATOM 659 O O . ALA A 1 90 ? 5.187 -10.267 -1.506 1.00 94.38 90 ALA A O 1
ATOM 660 N N . PRO A 1 91 ? 3.872 -11.311 -0.008 1.00 90.00 91 PRO A N 1
ATOM 661 C CA . PRO A 1 91 ? 4.773 -12.448 0.154 1.00 90.00 91 PRO A CA 1
ATOM 662 C C . PRO A 1 91 ? 5.028 -13.202 -1.153 1.00 90.00 91 PRO A C 1
ATOM 664 O O . PRO A 1 91 ? 4.150 -13.361 -1.995 1.00 90.00 91 PRO A O 1
ATOM 667 N N . ARG A 1 92 ? 6.248 -13.733 -1.311 1.00 77.12 92 ARG A N 1
ATOM 668 C CA . ARG A 1 92 ? 6.616 -14.554 -2.482 1.00 77.12 92 ARG A CA 1
ATOM 669 C C . ARG A 1 92 ? 5.874 -15.892 -2.510 1.00 77.12 92 ARG A C 1
ATOM 671 O O . ARG A 1 92 ? 5.599 -16.426 -3.577 1.00 77.12 92 ARG A O 1
ATOM 678 N N . THR A 1 93 ? 5.590 -16.423 -1.327 1.00 81.75 93 THR A N 1
ATOM 679 C CA . THR A 1 93 ? 4.849 -17.661 -1.098 1.00 81.75 93 THR A CA 1
ATOM 680 C C . THR A 1 93 ? 3.728 -17.338 -0.124 1.00 81.75 93 THR A C 1
ATOM 682 O O . THR A 1 93 ? 3.922 -17.393 1.090 1.00 81.75 93 THR A O 1
ATOM 685 N N . ALA A 1 94 ? 2.588 -16.923 -0.662 1.00 77.56 94 ALA A N 1
ATOM 686 C CA . ALA A 1 94 ? 1.374 -16.726 0.112 1.00 77.56 94 ALA A CA 1
ATOM 687 C C . ALA A 1 94 ? 0.449 -17.939 -0.080 1.00 77.56 94 ALA A C 1
ATOM 689 O O . ALA A 1 94 ? 0.416 -18.505 -1.180 1.00 77.56 94 ALA A O 1
ATOM 690 N N . PRO A 1 95 ? -0.305 -18.353 0.953 1.00 83.19 95 PRO A N 1
ATOM 691 C CA . PRO A 1 95 ? -1.456 -19.217 0.734 1.00 83.19 95 PRO A CA 1
ATOM 692 C C . PRO A 1 95 ? -2.470 -18.511 -0.186 1.00 83.19 95 PRO A C 1
ATOM 694 O O . PRO A 1 95 ? -2.434 -17.281 -0.307 1.00 83.19 95 PRO A O 1
ATOM 697 N N . PRO A 1 96 ? -3.393 -19.256 -0.822 1.00 87.88 96 PRO A N 1
ATOM 698 C CA . PRO A 1 96 ? -4.508 -18.649 -1.533 1.00 87.88 96 PRO A CA 1
ATOM 699 C C . PRO A 1 96 ? -5.231 -17.636 -0.643 1.00 87.88 96 PRO A C 1
ATOM 701 O O . PRO A 1 96 ? -5.496 -17.900 0.532 1.00 87.88 96 PRO A O 1
ATOM 704 N N . ILE A 1 97 ? -5.544 -16.475 -1.211 1.00 91.81 97 ILE A N 1
ATOM 705 C CA . ILE A 1 97 ? -6.338 -15.457 -0.528 1.00 91.81 97 ILE A CA 1
ATOM 706 C C . ILE A 1 97 ? -7.736 -16.032 -0.330 1.00 91.81 97 ILE A C 1
ATOM 708 O O . ILE A 1 97 ? -8.357 -16.486 -1.289 1.00 91.81 97 ILE A O 1
ATOM 712 N N . SER A 1 98 ? -8.223 -16.032 0.909 1.00 92.62 98 SER A N 1
ATOM 713 C CA . SER A 1 98 ? -9.570 -16.513 1.192 1.00 92.62 98 SER A CA 1
ATOM 714 C C . SER A 1 98 ? -10.620 -15.536 0.663 1.00 92.62 98 SER A C 1
ATOM 716 O O . SER A 1 98 ? -10.460 -14.315 0.762 1.00 92.62 98 SER A O 1
ATOM 718 N N . ASP A 1 99 ? -11.740 -16.075 0.181 1.00 93.25 99 ASP A N 1
ATOM 719 C CA . ASP A 1 99 ? -12.893 -15.266 -0.232 1.00 93.25 99 ASP A CA 1
ATOM 720 C C . ASP A 1 99 ? -13.383 -14.366 0.906 1.00 93.25 99 ASP A C 1
ATOM 722 O O . ASP A 1 99 ? -13.759 -13.220 0.672 1.00 93.25 99 ASP A O 1
ATOM 726 N N . ALA A 1 100 ? -13.307 -14.852 2.149 1.00 94.19 100 ALA A N 1
ATOM 727 C CA . ALA A 1 100 ? -13.666 -14.090 3.340 1.00 94.19 100 ALA A CA 1
ATOM 728 C C . ALA A 1 100 ? -12.809 -12.824 3.501 1.00 94.19 100 ALA A C 1
ATOM 730 O O . ALA A 1 100 ? -13.355 -11.751 3.753 1.00 94.19 100 ALA A O 1
ATOM 731 N N . LEU A 1 101 ? -11.484 -12.920 3.311 1.00 93.94 101 LEU A N 1
ATOM 732 C CA . LEU A 1 101 ? -10.611 -11.748 3.369 1.00 93.94 101 LEU A CA 1
ATOM 733 C C . LEU A 1 101 ? -10.944 -10.783 2.231 1.00 93.94 101 LEU A C 1
ATOM 735 O O . LEU A 1 101 ? -11.135 -9.596 2.475 1.00 93.94 101 LEU A O 1
ATOM 739 N N . HIS A 1 102 ? -11.070 -11.286 1.001 1.00 94.94 102 HIS A N 1
ATOM 740 C CA . HIS A 1 102 ? -11.428 -10.449 -0.143 1.00 94.94 102 HIS A CA 1
ATOM 741 C C . HIS A 1 102 ? -12.752 -9.699 0.088 1.00 94.94 102 HIS A C 1
ATOM 743 O O . HIS A 1 102 ? -12.810 -8.487 -0.101 1.00 94.94 102 HIS A O 1
ATOM 749 N N . GLN A 1 103 ? -13.799 -10.390 0.548 1.00 96.19 103 GLN A N 1
ATOM 750 C CA . GLN A 1 103 ? -15.101 -9.791 0.858 1.00 96.19 103 GLN A CA 1
ATOM 751 C C . GLN A 1 103 ? -15.012 -8.757 1.982 1.00 96.19 103 GLN A C 1
ATOM 753 O O . GLN A 1 103 ? -15.605 -7.686 1.866 1.00 96.19 103 GLN A O 1
ATOM 758 N N . GLN A 1 104 ? -14.246 -9.036 3.040 1.00 96.00 104 GLN A N 1
ATOM 759 C CA . GLN A 1 104 ? -14.040 -8.098 4.141 1.00 96.00 104 GLN A CA 1
ATOM 760 C C . GLN A 1 104 ? -13.383 -6.799 3.658 1.00 96.00 104 GLN A C 1
ATOM 762 O O . GLN A 1 104 ? -13.859 -5.715 3.988 1.00 96.00 104 GLN A O 1
ATOM 767 N N . ILE A 1 105 ? -12.314 -6.887 2.861 1.00 96.88 105 ILE A N 1
ATOM 768 C CA . ILE A 1 105 ? -11.633 -5.693 2.339 1.00 96.88 105 ILE A CA 1
ATOM 769 C C . ILE A 1 105 ? -12.528 -4.959 1.331 1.00 96.88 105 ILE A C 1
ATOM 771 O O . ILE A 1 105 ? -12.644 -3.733 1.386 1.00 96.88 105 ILE A O 1
ATOM 775 N N . ALA A 1 106 ? -13.212 -5.695 0.451 1.00 96.06 106 ALA A N 1
ATOM 776 C CA . ALA A 1 106 ? -14.141 -5.125 -0.520 1.00 96.06 106 ALA A CA 1
ATOM 777 C C . ALA A 1 106 ? -15.323 -4.403 0.146 1.00 96.06 106 ALA A C 1
ATOM 779 O O . ALA A 1 106 ? -15.797 -3.411 -0.394 1.00 96.06 106 ALA A O 1
ATOM 780 N N . ALA A 1 107 ? -15.780 -4.847 1.319 1.00 96.94 107 ALA A N 1
ATOM 781 C CA . ALA A 1 107 ? -16.830 -4.160 2.071 1.00 96.94 107 ALA A CA 1
ATOM 782 C C . ALA A 1 107 ? -16.370 -2.806 2.644 1.00 96.94 107 ALA A C 1
ATOM 784 O O . ALA A 1 107 ? -17.192 -1.912 2.822 1.00 96.94 107 ALA A O 1
ATOM 785 N N . VAL A 1 108 ? -15.071 -2.646 2.922 1.00 97.06 108 VAL A N 1
ATOM 786 C CA . VAL A 1 108 ? -14.499 -1.408 3.479 1.00 97.06 108 VAL A CA 1
ATOM 787 C C . VAL A 1 108 ? -14.126 -0.406 2.384 1.00 97.06 108 VAL A C 1
ATOM 789 O O . VAL A 1 108 ? -14.360 0.787 2.551 1.00 97.06 108 VAL A O 1
ATOM 792 N N . LEU A 1 109 ? -13.535 -0.875 1.281 1.00 95.50 109 LEU A N 1
ATOM 793 C CA . LEU A 1 109 ? -13.014 -0.014 0.207 1.00 95.50 109 LEU A CA 1
ATOM 794 C C . LEU A 1 109 ? -13.958 0.071 -1.006 1.00 95.50 109 LEU A C 1
ATOM 796 O O . LEU A 1 109 ? -13.922 1.007 -1.794 1.00 95.50 109 LEU A O 1
ATOM 800 N N . GLY A 1 110 ? -14.824 -0.916 -1.202 1.00 96.06 110 GLY A N 1
ATOM 801 C CA . GLY A 1 110 ? -15.536 -1.084 -2.463 1.00 96.06 110 GLY A CA 1
ATOM 802 C C . GLY A 1 110 ? -14.655 -1.691 -3.561 1.00 96.06 110 GLY A C 1
ATOM 803 O O . GLY A 1 110 ? -13.431 -1.804 -3.456 1.00 96.06 110 GLY A O 1
ATOM 804 N N . HIS A 1 111 ? -15.309 -2.128 -4.637 1.00 93.44 111 HIS A N 1
ATOM 805 C CA . HIS A 1 111 ? -14.671 -2.940 -5.672 1.00 93.44 111 HIS A CA 1
ATOM 806 C C . HIS A 1 111 ? -13.598 -2.179 -6.467 1.00 93.44 111 HIS A C 1
ATOM 808 O O . HIS A 1 111 ? -12.476 -2.660 -6.596 1.00 93.44 111 HIS A O 1
ATOM 814 N N . GLU A 1 112 ? -13.917 -0.986 -6.974 1.00 93.81 112 GLU A N 1
ATOM 815 C CA . GLU A 1 112 ? -13.007 -0.206 -7.826 1.00 93.81 112 GLU A CA 1
ATOM 816 C C . GLU A 1 112 ? -11.715 0.181 -7.090 1.00 93.81 112 GLU A C 1
ATOM 818 O O . GLU A 1 112 ? -10.608 -0.035 -7.593 1.00 93.81 112 GLU A O 1
ATOM 823 N N . GLN A 1 113 ? -11.851 0.648 -5.847 1.00 96.50 113 GLN A N 1
ATOM 824 C CA . GLN A 1 113 ? -10.721 0.975 -4.982 1.00 96.50 113 GLN A CA 1
ATOM 825 C C . GLN A 1 113 ? -9.855 -0.255 -4.678 1.00 96.50 113 GLN A C 1
ATOM 827 O O . GLN A 1 113 ? -8.627 -0.156 -4.692 1.00 96.50 113 GLN A O 1
ATOM 832 N N . LEU A 1 114 ? -10.463 -1.428 -4.451 1.00 96.75 114 LEU A N 1
ATOM 833 C CA . LEU A 1 114 ? -9.731 -2.675 -4.215 1.00 96.75 114 LEU A CA 1
ATOM 834 C C . LEU A 1 114 ? -8.933 -3.125 -5.449 1.00 96.75 114 LEU A C 1
ATOM 836 O O . LEU A 1 114 ? -7.798 -3.591 -5.310 1.00 96.75 114 LEU A O 1
ATOM 840 N N . VAL A 1 115 ? -9.475 -2.950 -6.658 1.00 95.56 115 VAL A N 1
ATOM 841 C CA . VAL A 1 115 ? -8.736 -3.210 -7.906 1.00 95.56 115 VAL A CA 1
ATOM 842 C C . VAL A 1 115 ? -7.533 -2.270 -8.015 1.00 95.56 115 VAL A C 1
ATOM 844 O O . VAL A 1 115 ? -6.409 -2.729 -8.240 1.00 95.56 115 VAL A O 1
ATOM 847 N N . GLY A 1 116 ? -7.741 -0.969 -7.788 1.00 97.00 116 GLY A N 1
ATOM 848 C CA . GLY A 1 116 ? -6.667 0.027 -7.787 1.00 97.00 116 GLY A CA 1
ATOM 849 C C . GLY A 1 116 ? -5.571 -0.283 -6.767 1.00 97.00 116 GLY A C 1
ATOM 850 O O . GLY A 1 116 ? -4.383 -0.261 -7.100 1.00 97.00 116 GLY A O 1
ATOM 851 N N . LEU A 1 117 ? -5.962 -0.648 -5.544 1.00 98.00 117 LEU A N 1
ATOM 852 C CA . LEU A 1 117 ? -5.048 -1.046 -4.478 1.00 98.00 117 LEU A CA 1
ATOM 853 C C . LEU A 1 117 ? -4.232 -2.287 -4.863 1.00 98.00 117 LEU A C 1
ATOM 855 O O . LEU A 1 117 ? -3.011 -2.306 -4.699 1.00 98.00 117 LEU A O 1
ATOM 859 N N . SER A 1 118 ? -4.890 -3.307 -5.413 1.00 97.25 118 SER A N 1
ATOM 860 C CA . SER A 1 118 ? -4.240 -4.549 -5.846 1.00 97.25 118 SER A CA 1
ATOM 861 C C . SER A 1 118 ? -3.185 -4.284 -6.918 1.00 97.25 118 SER A C 1
ATOM 863 O O . SER A 1 118 ? -2.071 -4.803 -6.837 1.00 97.25 118 SER A O 1
ATOM 865 N N . LEU A 1 119 ? -3.493 -3.416 -7.887 1.00 97.06 119 LEU A N 1
ATOM 866 C CA . LEU A 1 119 ? -2.537 -3.008 -8.914 1.00 97.06 119 LEU A CA 1
ATOM 867 C C . LEU A 1 119 ? -1.365 -2.209 -8.324 1.00 97.06 119 LEU A C 1
ATOM 869 O O . LEU A 1 119 ? -0.216 -2.411 -8.722 1.00 97.06 119 LEU A O 1
ATOM 873 N N . ALA A 1 120 ? -1.631 -1.335 -7.349 1.00 97.69 120 ALA A N 1
ATOM 874 C CA . ALA A 1 120 ? -0.592 -0.582 -6.652 1.00 97.69 120 ALA A CA 1
ATOM 875 C C . ALA A 1 120 ? 0.396 -1.507 -5.926 1.00 97.69 120 ALA A C 1
ATOM 877 O O . ALA A 1 120 ? 1.607 -1.302 -6.023 1.00 97.69 120 ALA A O 1
ATOM 878 N N . ILE A 1 121 ? -0.120 -2.531 -5.240 1.00 97.56 121 ILE A N 1
ATOM 879 C CA . ILE A 1 121 ? 0.679 -3.536 -4.530 1.00 97.56 121 ILE A CA 1
ATOM 880 C C . ILE A 1 121 ? 1.462 -4.406 -5.517 1.00 97.56 121 ILE A C 1
ATOM 882 O O . I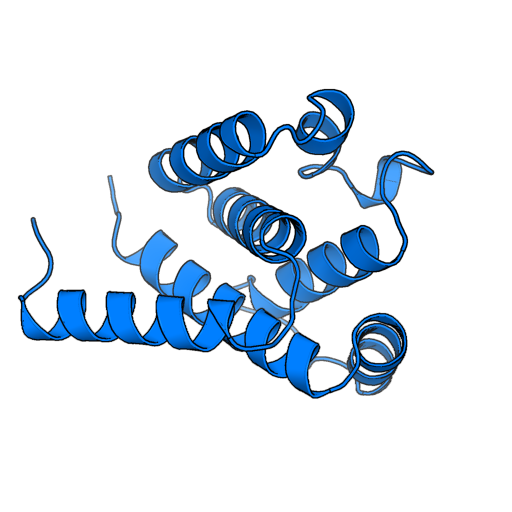LE A 1 121 ? 2.653 -4.635 -5.318 1.00 97.56 121 ILE A O 1
ATOM 886 N N . ALA A 1 122 ? 0.834 -4.852 -6.607 1.00 95.94 122 ALA A N 1
ATOM 887 C CA . ALA A 1 122 ? 1.504 -5.641 -7.638 1.00 95.94 122 ALA A CA 1
ATOM 888 C C . ALA A 1 122 ? 2.686 -4.881 -8.263 1.00 95.94 122 ALA A C 1
ATOM 890 O O . ALA A 1 122 ? 3.773 -5.441 -8.434 1.00 95.94 122 ALA A O 1
ATOM 891 N N . LEU A 1 123 ? 2.499 -3.591 -8.553 1.00 95.62 123 LEU A N 1
ATOM 892 C CA . LEU A 1 123 ? 3.564 -2.735 -9.060 1.00 95.62 123 LEU A CA 1
ATOM 893 C C . LEU A 1 123 ? 4.681 -2.545 -8.025 1.00 95.62 123 LEU A C 1
ATOM 895 O O . LEU A 1 123 ? 5.855 -2.624 -8.379 1.00 95.62 123 LEU A O 1
ATOM 899 N N . GLU A 1 124 ? 4.343 -2.343 -6.751 1.00 96.38 124 GLU A N 1
ATOM 900 C CA . GLU A 1 124 ? 5.342 -2.225 -5.684 1.00 96.38 124 GLU A CA 1
ATOM 901 C C . GLU A 1 124 ? 6.161 -3.510 -5.522 1.00 96.38 124 GLU A C 1
ATOM 903 O O . GLU A 1 124 ? 7.387 -3.451 -5.501 1.00 96.38 124 GLU A O 1
ATOM 908 N N . ASN A 1 125 ? 5.503 -4.673 -5.524 1.00 94.69 125 ASN A N 1
ATOM 909 C CA . ASN A 1 125 ? 6.155 -5.983 -5.504 1.00 94.69 125 ASN A CA 1
ATOM 910 C C . ASN A 1 125 ? 7.190 -6.133 -6.627 1.00 94.69 125 ASN A C 1
ATOM 912 O O . ASN A 1 125 ? 8.265 -6.693 -6.410 1.00 94.69 125 ASN A O 1
ATOM 916 N N . ALA A 1 126 ? 6.873 -5.653 -7.833 1.00 92.56 126 ALA A N 1
ATOM 917 C CA . ALA A 1 126 ? 7.807 -5.666 -8.952 1.00 92.56 126 ALA A CA 1
ATOM 918 C C . ALA A 1 126 ? 8.971 -4.689 -8.718 1.00 92.56 126 ALA A C 1
ATOM 920 O O . ALA A 1 126 ? 10.138 -5.069 -8.831 1.00 92.56 126 ALA A O 1
ATOM 921 N N . LEU A 1 127 ? 8.674 -3.443 -8.339 1.00 91.56 127 LEU A N 1
ATOM 922 C CA . LEU A 1 127 ? 9.679 -2.391 -8.180 1.00 91.56 127 LEU A CA 1
ATOM 923 C C . LEU A 1 127 ? 10.667 -2.682 -7.045 1.00 91.56 127 LEU A C 1
ATOM 925 O O . LEU A 1 127 ? 11.872 -2.516 -7.253 1.00 91.56 127 LEU A O 1
ATOM 929 N N . SER A 1 128 ? 10.200 -3.184 -5.897 1.00 90.12 128 SER A N 1
ATOM 930 C CA . SER A 1 128 ? 11.061 -3.567 -4.769 1.00 90.12 128 SER A CA 1
ATOM 931 C C . SER A 1 128 ? 12.064 -4.671 -5.124 1.00 90.12 128 SER A C 1
ATOM 933 O O . SER A 1 128 ? 13.098 -4.772 -4.478 1.00 90.12 128 SER A O 1
ATOM 935 N N . ARG A 1 129 ? 11.801 -5.474 -6.165 1.00 82.75 129 ARG A N 1
ATOM 936 C CA . ARG A 1 129 ? 12.689 -6.565 -6.615 1.00 82.75 129 ARG A CA 1
ATOM 937 C 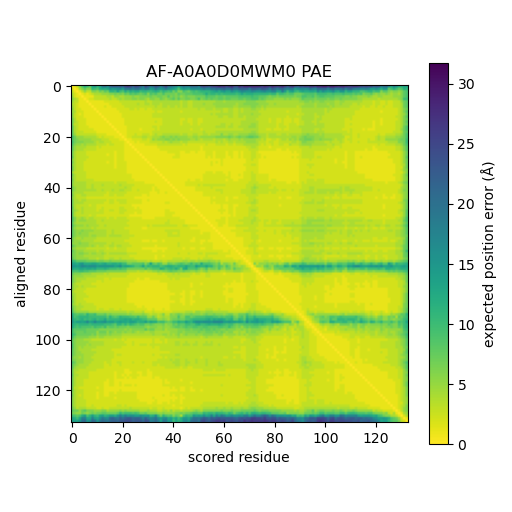C . ARG A 1 129 ? 13.656 -6.161 -7.725 1.00 82.75 129 ARG A C 1
ATOM 939 O O . ARG A 1 129 ? 14.661 -6.829 -7.931 1.00 82.75 129 ARG A O 1
ATOM 946 N N . THR A 1 130 ? 13.363 -5.084 -8.452 1.00 79.44 130 THR A N 1
ATOM 947 C CA . THR A 1 130 ? 14.255 -4.560 -9.508 1.00 79.44 130 THR A CA 1
ATOM 948 C C . THR A 1 130 ? 15.381 -3.680 -8.969 1.00 79.44 130 THR A C 1
ATOM 950 O O . THR A 1 130 ? 16.333 -3.383 -9.687 1.00 79.44 130 THR A O 1
ATOM 953 N N . ARG A 1 131 ? 15.280 -3.258 -7.707 1.00 67.81 131 ARG A N 1
ATOM 954 C CA . ARG A 1 131 ? 16.309 -2.496 -7.001 1.00 67.81 131 ARG A CA 1
ATOM 955 C C . ARG A 1 131 ? 17.049 -3.433 -6.044 1.00 67.81 131 ARG A C 1
ATOM 957 O O . ARG A 1 131 ? 16.727 -3.487 -4.863 1.00 67.81 131 ARG A O 1
ATOM 964 N N . TRP A 1 132 ? 17.981 -4.210 -6.591 1.00 50.75 132 TRP A N 1
ATOM 965 C CA . TRP A 1 132 ? 18.970 -4.969 -5.816 1.00 50.75 132 TRP A CA 1
ATOM 966 C C . TRP A 1 132 ? 20.095 -4.013 -5.353 1.00 50.75 132 TRP A C 1
ATOM 968 O O . TRP A 1 132 ? 20.348 -3.049 -6.085 1.00 50.75 132 TRP A O 1
ATOM 978 N N . PRO A 1 133 ? 20.721 -4.211 -4.175 1.00 48.59 133 PRO A N 1
ATOM 979 C CA . PRO A 1 133 ? 21.935 -3.482 -3.788 1.00 48.59 133 PRO A CA 1
ATOM 980 C C . PRO A 1 133 ? 23.088 -3.652 -4.787 1.00 48.59 133 PRO A C 1
ATOM 982 O O . PRO A 1 133 ? 23.255 -4.765 -5.331 1.00 48.59 133 PRO A O 1
#

Secondary structure (DSSP, 8-state):
-PPPHHHHHHHHHHHHHHHHSS--HHHHHHHHHHHHHHHT-HHHHHHHHHHHHHTT--HHHHHHGGGTTTSGGGS-HHHHHHHHHHHHHS-SSPPPPPHHHHHHHHHHH-HHHHHHHHHHHHHHHHHHHH---

Solvent-accessible surface area (backbone atoms only — not comparable to full-atom values): 7534 Å² total; per-residue (Å²): 133,83,73,58,68,70,59,49,53,50,53,55,49,51,54,52,53,33,64,66,28,78,48,57,71,64,51,55,35,53,23,41,28,47,36,19,57,77,67,67,23,63,76,48,31,53,53,32,50,54,52,37,48,76,67,69,52,53,68,71,47,61,69,26,59,88,50,51,90,75,41,67,82,69,52,55,73,62,49,51,39,38,46,53,52,25,61,62,67,52,55,95,80,55,75,83,81,52,69,67,58,54,52,56,41,33,74,68,59,34,65,61,26,45,52,23,50,51,52,49,44,55,51,40,57,53,54,50,65,75,60,70,136

Radius of gyration: 14.4 Å; Cα contacts (8 Å, |Δi|>4): 131; chains: 1; bounding box: 39×35×41 Å

Foldseek 3Di:
DDDDPVVVVVLVVLVVLLVVLPDDPLLLLLLLLLLLVVLVQVVSVVVSLVVNVVVVNDPLLNVCSNVVVPSPPSDDPLSVLSSVVSVQQRDPDHDPDDPVNVVSSCVSQNDSNVVSSNSSSVSSSVVSVVDDD

Sequence (133 aa):
MSAPPNIASAVVTLHRCVAQAGLGADLIGLARLRVAQIHRCDARIDTHFLSLIGASVSMEKLASVAHWRESGTALAPSEQATLAWAEALAPRTAPPISDALHQQIAAVLGHEQLVGLSLAIALENALSRTRWP

Mean predicted aligned error: 3.72 Å